Protein AF-A0A954RFW1-F1 (afdb_monomer_lite)

Sequence (174 aa):
RLAPRLTPHIPKIVEQTYAKLLSYDATARHFLPRQSGYEGDLPASLAELGPEARQIQFRKEHLRRYLTSLVGNAYDARMVNYLDVVGKIHTPRAGNKAIDVPLVQMNALLGLLADLLIETIHQLELEATVERQSLRAFNKLLWIQNDFVNRHYAGSTPQTAPTPTPPPAASAWR

Structure (mmCIF, N/CA/C/O backbone):
data_AF-A0A954RFW1-F1
#
_entry.id   AF-A0A954RFW1-F1
#
loop_
_atom_site.group_PDB
_atom_site.id
_atom_site.type_symbol
_atom_site.label_atom_id
_atom_site.label_alt_id
_atom_site.label_comp_id
_atom_site.label_asym_id
_atom_site.label_entity_id
_atom_site.label_seq_id
_atom_site.pdbx_PDB_ins_code
_atom_site.Cartn_x
_atom_site.Cartn_y
_atom_site.Cartn_z
_atom_site.occupancy
_atom_site.B_iso_or_equiv
_atom_site.auth_seq_id
_atom_site.auth_comp_id
_atom_site.auth_asym_id
_atom_site.auth_atom_id
_atom_site.pdbx_PDB_model_num
ATOM 1 N N . ARG A 1 1 ? -8.100 2.758 22.386 1.00 75.94 1 ARG A N 1
ATOM 2 C CA . ARG A 1 1 ? -7.417 3.534 21.314 1.00 75.94 1 ARG A CA 1
ATOM 3 C C . ARG A 1 1 ? -6.745 2.544 20.370 1.00 75.94 1 ARG A C 1
ATOM 5 O O . ARG A 1 1 ? -6.141 1.606 20.871 1.00 75.94 1 ARG A O 1
ATOM 12 N N . LEU A 1 2 ? -6.871 2.733 19.055 1.00 88.94 2 LEU A N 1
ATOM 13 C CA . LEU A 1 2 ? -6.464 1.746 18.045 1.00 88.94 2 LEU A CA 1
ATOM 14 C C . LEU A 1 2 ? -4.944 1.627 17.860 1.00 88.94 2 LEU A C 1
ATOM 16 O O . LEU A 1 2 ? -4.425 0.518 17.844 1.00 88.94 2 LEU A O 1
ATOM 20 N N . ALA A 1 3 ? -4.226 2.750 17.750 1.00 90.94 3 ALA A N 1
ATOM 21 C CA . ALA A 1 3 ? -2.825 2.750 17.317 1.00 90.94 3 ALA A CA 1
ATOM 22 C C . ALA A 1 3 ? -1.897 1.814 18.129 1.00 90.94 3 ALA A C 1
ATOM 24 O O . ALA A 1 3 ? -1.245 0.981 17.507 1.00 90.94 3 ALA A O 1
ATOM 25 N N . PRO A 1 4 ? -1.887 1.817 19.481 1.00 93.19 4 PRO A N 1
ATOM 26 C CA . PRO A 1 4 ? -1.026 0.907 20.249 1.00 93.19 4 PRO A CA 1
ATOM 27 C C . PRO A 1 4 ? -1.356 -0.578 20.049 1.00 93.19 4 PRO A C 1
ATOM 29 O O . PRO A 1 4 ? -0.504 -1.429 20.277 1.00 93.19 4 PRO A O 1
ATOM 32 N N . ARG A 1 5 ? -2.595 -0.888 19.645 1.00 94.75 5 ARG A N 1
ATOM 33 C CA . ARG A 1 5 ? -3.064 -2.255 19.393 1.00 94.75 5 ARG A CA 1
ATOM 34 C C . ARG A 1 5 ? -2.740 -2.709 17.972 1.00 94.75 5 ARG A C 1
ATOM 36 O O . ARG A 1 5 ? -2.422 -3.869 17.785 1.00 94.75 5 ARG A O 1
ATOM 43 N N . LEU A 1 6 ? -2.773 -1.803 16.993 1.00 95.44 6 LEU A N 1
ATOM 44 C CA . LEU A 1 6 ? -2.500 -2.119 15.589 1.00 95.44 6 LEU A CA 1
ATOM 45 C C . LEU A 1 6 ? -0.998 -2.151 15.260 1.00 95.44 6 LEU A C 1
ATOM 47 O O . LEU A 1 6 ? -0.567 -2.996 14.480 1.00 95.44 6 LEU A O 1
ATOM 51 N N . THR A 1 7 ? -0.184 -1.273 15.860 1.00 95.62 7 THR A N 1
ATOM 52 C CA . THR A 1 7 ? 1.257 -1.161 15.558 1.00 95.62 7 THR A CA 1
ATOM 53 C C . THR A 1 7 ? 2.026 -2.492 15.613 1.00 95.62 7 THR A C 1
ATOM 55 O O . THR A 1 7 ? 2.785 -2.751 14.676 1.00 95.62 7 THR A O 1
ATOM 58 N N . PRO A 1 8 ? 1.831 -3.377 16.616 1.00 97.25 8 PRO A N 1
ATOM 59 C CA . PRO A 1 8 ? 2.518 -4.673 16.669 1.00 97.25 8 PRO A CA 1
ATOM 60 C C . PRO A 1 8 ? 2.230 -5.599 15.477 1.00 97.25 8 PRO A C 1
ATOM 62 O O . PRO A 1 8 ? 3.024 -6.490 15.193 1.00 97.25 8 PRO A O 1
ATOM 65 N N . HIS A 1 9 ? 1.124 -5.383 14.759 1.00 98.00 9 HIS A N 1
ATOM 66 C CA . HIS A 1 9 ? 0.707 -6.209 13.624 1.00 98.00 9 HIS A CA 1
ATOM 67 C C . HIS A 1 9 ? 1.196 -5.674 12.271 1.00 98.00 9 HIS A C 1
ATOM 69 O O . HIS A 1 9 ? 1.141 -6.399 11.277 1.00 98.00 9 HIS A O 1
ATOM 75 N N . ILE A 1 10 ? 1.727 -4.445 12.211 1.00 98.06 10 ILE A N 1
ATOM 76 C CA . ILE A 1 10 ? 2.237 -3.846 10.966 1.00 98.06 10 ILE A CA 1
ATOM 77 C C . ILE A 1 10 ? 3.277 -4.741 10.267 1.00 98.06 10 ILE A C 1
ATOM 79 O O . ILE A 1 10 ? 3.146 -4.918 9.056 1.00 98.06 10 ILE A O 1
ATOM 83 N N . PRO A 1 11 ? 4.268 -5.352 10.955 1.00 98.31 11 PRO A N 1
ATOM 84 C CA . PRO A 1 11 ? 5.214 -6.251 10.292 1.00 98.31 11 PRO A CA 1
ATOM 85 C C . PRO A 1 11 ? 4.526 -7.410 9.558 1.00 98.31 11 PRO A C 1
ATOM 87 O O . PRO A 1 11 ? 4.860 -7.689 8.411 1.00 98.31 11 PRO A O 1
ATOM 90 N N . LYS A 1 12 ? 3.502 -8.025 10.167 1.00 98.38 12 LYS A N 1
ATOM 91 C CA . LYS A 1 12 ? 2.731 -9.113 9.547 1.00 98.38 12 LYS A CA 1
ATOM 92 C C . LYS A 1 12 ? 1.975 -8.631 8.305 1.00 98.38 12 LYS A C 1
ATOM 94 O O . LYS A 1 12 ? 2.024 -9.303 7.279 1.00 98.38 12 LYS A O 1
ATOM 99 N N . ILE A 1 13 ? 1.336 -7.459 8.373 1.00 98.62 13 ILE A N 1
ATOM 100 C CA . ILE A 1 13 ? 0.637 -6.855 7.225 1.00 98.62 13 ILE A CA 1
ATOM 101 C C . ILE A 1 13 ? 1.615 -6.618 6.066 1.00 98.62 13 ILE A C 1
ATOM 103 O O . ILE A 1 13 ? 1.299 -6.923 4.916 1.00 98.62 13 ILE A O 1
ATOM 107 N N . VAL A 1 14 ? 2.816 -6.106 6.355 1.00 98.62 14 VAL A N 1
ATOM 108 C CA . VAL A 1 14 ? 3.864 -5.872 5.348 1.00 98.62 14 VAL A CA 1
ATOM 109 C C . VAL A 1 14 ? 4.304 -7.184 4.702 1.00 98.62 14 VAL A C 1
ATOM 111 O O . VAL A 1 14 ? 4.349 -7.264 3.475 1.00 98.62 14 VAL A O 1
ATOM 114 N N . GLU A 1 15 ? 4.573 -8.221 5.496 1.00 98.44 15 GLU A N 1
ATOM 115 C CA . GLU A 1 15 ? 4.952 -9.538 4.976 1.00 98.44 15 GLU A CA 1
ATOM 116 C C . GLU A 1 15 ? 3.865 -10.136 4.077 1.00 98.44 15 GLU A C 1
ATOM 118 O O . GLU A 1 15 ? 4.149 -10.539 2.950 1.00 98.44 15 GLU A O 1
ATOM 123 N N . GLN A 1 16 ? 2.604 -10.112 4.516 1.00 98.56 16 GLN A N 1
ATOM 124 C CA . GLN A 1 16 ? 1.472 -10.600 3.721 1.00 98.56 16 GLN A CA 1
ATOM 125 C C . GLN A 1 16 ? 1.288 -9.799 2.425 1.00 98.56 16 GLN A C 1
ATOM 127 O O . GLN A 1 16 ? 1.015 -10.378 1.371 1.00 98.56 16 GLN A O 1
ATOM 132 N N . THR A 1 17 ? 1.499 -8.481 2.479 1.00 98.62 17 THR A N 1
ATOM 133 C CA . THR A 1 17 ? 1.441 -7.610 1.299 1.00 98.62 17 THR A CA 1
ATOM 134 C C . THR A 1 17 ? 2.505 -8.008 0.277 1.00 98.62 17 THR A C 1
ATOM 136 O O . THR A 1 17 ? 2.186 -8.239 -0.888 1.00 98.62 17 THR A O 1
ATOM 139 N N . TYR A 1 18 ? 3.766 -8.141 0.696 1.00 98.44 18 TYR A N 1
ATOM 140 C CA . TYR A 1 18 ? 4.858 -8.494 -0.216 1.00 98.44 18 TYR A CA 1
ATOM 141 C C . TYR A 1 18 ? 4.762 -9.929 -0.723 1.00 98.44 18 TYR A C 1
ATOM 143 O O . TYR A 1 18 ? 5.006 -10.153 -1.905 1.00 98.44 18 TYR A O 1
ATOM 151 N N . ALA A 1 19 ? 4.346 -10.881 0.114 1.00 98.06 19 ALA A N 1
ATOM 152 C CA . ALA A 1 19 ? 4.078 -12.244 -0.330 1.00 98.06 19 ALA A CA 1
ATOM 153 C C . ALA A 1 19 ? 3.057 -12.256 -1.478 1.00 98.06 19 ALA A C 1
ATOM 155 O O . ALA A 1 19 ? 3.273 -12.906 -2.500 1.00 98.06 19 ALA A O 1
ATOM 156 N N . LYS A 1 20 ? 1.980 -11.464 -1.365 1.00 98.19 20 LYS A N 1
ATOM 157 C CA . LYS A 1 20 ? 0.974 -11.356 -2.424 1.00 98.19 20 LYS A CA 1
ATOM 158 C C . LYS A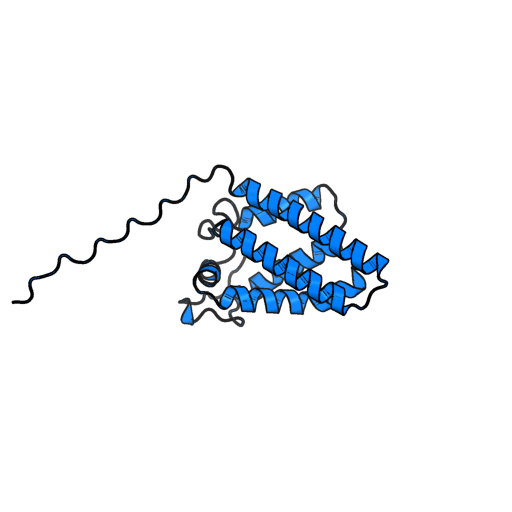 1 20 ? 1.514 -10.658 -3.674 1.00 98.19 20 LYS A C 1
ATOM 160 O O . LYS A 1 20 ? 1.313 -11.167 -4.773 1.00 98.19 20 LYS A O 1
ATOM 165 N N . LEU A 1 21 ? 2.220 -9.535 -3.530 1.00 97.75 21 LEU A N 1
ATOM 166 C CA . LEU A 1 21 ? 2.780 -8.793 -4.668 1.00 97.75 21 LEU A CA 1
ATOM 167 C C . LEU A 1 21 ? 3.854 -9.582 -5.430 1.00 97.75 21 LEU A C 1
ATOM 169 O O . LEU A 1 21 ? 3.970 -9.425 -6.643 1.00 97.75 21 LEU A O 1
ATOM 173 N N . LEU A 1 22 ? 4.624 -10.427 -4.746 1.00 97.19 22 LEU A N 1
ATOM 174 C CA . LEU A 1 22 ? 5.641 -11.278 -5.369 1.00 97.19 22 LEU A CA 1
ATOM 175 C C . LEU A 1 22 ? 5.059 -12.567 -5.968 1.00 97.19 22 LEU A C 1
ATOM 177 O O . LEU A 1 22 ? 5.712 -13.189 -6.794 1.00 97.19 22 LEU A O 1
ATOM 181 N N . SER A 1 23 ? 3.827 -12.947 -5.610 1.00 96.94 23 SER A N 1
ATOM 182 C CA . SER A 1 23 ? 3.174 -14.157 -6.139 1.00 96.94 23 SER A CA 1
ATOM 183 C C . SER A 1 23 ? 2.657 -14.041 -7.581 1.00 96.94 23 SER A C 1
ATOM 185 O O . SER A 1 23 ? 2.186 -15.031 -8.135 1.00 96.94 23 SER A O 1
ATOM 187 N N . TYR A 1 24 ? 2.735 -12.854 -8.195 1.00 96.69 24 TYR A N 1
ATOM 188 C CA . TYR A 1 24 ? 2.343 -12.630 -9.588 1.00 96.69 24 TYR A CA 1
ATOM 189 C C . TYR A 1 24 ? 3.422 -11.848 -10.333 1.00 96.69 24 TYR A C 1
ATOM 191 O O . TYR A 1 24 ? 3.753 -10.729 -9.941 1.00 96.69 24 TYR A O 1
ATOM 199 N N . ASP A 1 25 ? 3.884 -12.362 -11.474 1.00 96.75 25 ASP A N 1
ATOM 200 C CA . ASP A 1 25 ? 4.881 -11.689 -12.323 1.00 96.75 25 ASP A CA 1
ATOM 201 C C . ASP A 1 25 ? 4.468 -10.260 -12.700 1.00 96.75 25 ASP A C 1
ATOM 203 O O . ASP A 1 25 ? 5.289 -9.338 -12.722 1.00 96.75 25 ASP A O 1
ATOM 207 N N . ALA A 1 26 ? 3.166 -10.064 -12.945 1.00 96.19 26 ALA A N 1
ATOM 208 C CA . ALA A 1 26 ? 2.589 -8.781 -13.328 1.00 96.19 26 ALA A CA 1
ATOM 209 C C . ALA A 1 26 ? 2.886 -7.667 -12.313 1.00 96.19 26 ALA A C 1
ATOM 211 O O . ALA A 1 26 ? 3.095 -6.528 -12.736 1.00 96.19 26 ALA A O 1
ATOM 212 N N . THR A 1 27 ? 2.921 -7.991 -11.015 1.00 97.19 27 THR A N 1
ATOM 213 C CA . THR A 1 27 ? 3.248 -7.066 -9.919 1.00 97.19 27 THR A CA 1
ATOM 214 C C . THR A 1 27 ? 4.714 -7.171 -9.499 1.00 97.19 27 THR A C 1
ATOM 216 O O . THR A 1 27 ? 5.353 -6.146 -9.267 1.00 97.19 27 THR A O 1
ATOM 219 N N . ALA A 1 28 ? 5.281 -8.381 -9.469 1.00 97.31 28 ALA A N 1
ATOM 220 C CA . ALA A 1 28 ? 6.649 -8.637 -9.026 1.00 97.31 28 ALA A CA 1
ATOM 221 C C . ALA A 1 28 ? 7.694 -7.887 -9.873 1.00 97.31 28 ALA A C 1
ATOM 223 O O . ALA A 1 28 ? 8.649 -7.318 -9.341 1.00 97.31 28 ALA A O 1
ATOM 224 N N . ARG A 1 29 ? 7.475 -7.783 -11.191 1.00 96.31 29 ARG A N 1
ATOM 225 C CA . ARG A 1 29 ? 8.392 -7.104 -12.130 1.00 96.31 29 ARG A CA 1
ATOM 226 C C . ARG A 1 29 ? 8.710 -5.654 -11.769 1.00 96.31 29 ARG A C 1
ATOM 228 O O . ARG A 1 29 ? 9.782 -5.164 -12.115 1.00 96.31 29 ARG A O 1
ATOM 235 N N . HIS A 1 30 ? 7.822 -4.974 -11.043 1.00 96.69 30 HIS A N 1
ATOM 236 C CA . HIS A 1 30 ? 8.016 -3.582 -10.631 1.00 96.69 30 HIS A CA 1
ATOM 237 C C . HIS A 1 30 ? 9.057 -3.408 -9.515 1.00 96.69 30 HIS A C 1
ATOM 239 O O . HIS A 1 30 ? 9.444 -2.279 -9.205 1.00 96.69 30 HIS A O 1
ATOM 245 N N . PHE A 1 31 ? 9.557 -4.507 -8.945 1.00 96.44 31 PHE A N 1
ATOM 246 C CA . PHE A 1 31 ? 10.628 -4.494 -7.952 1.00 96.44 31 PHE A CA 1
ATOM 247 C C . PHE A 1 31 ? 12.020 -4.785 -8.523 1.00 96.44 31 PHE A C 1
ATOM 249 O O . PHE A 1 31 ? 12.999 -4.647 -7.790 1.00 96.44 31 PHE A O 1
ATOM 256 N N . LEU A 1 32 ? 12.136 -5.141 -9.809 1.00 95.31 32 LEU A N 1
ATOM 257 C CA . LEU A 1 32 ? 13.440 -5.278 -10.466 1.00 95.31 32 LEU A CA 1
ATOM 258 C C . LEU A 1 32 ? 14.196 -3.942 -10.550 1.00 95.31 32 LEU A C 1
ATOM 260 O O . LEU A 1 32 ? 15.378 -3.911 -10.195 1.00 95.31 32 LEU A O 1
ATOM 264 N N . PRO A 1 33 ? 13.564 -2.817 -10.958 1.00 95.44 33 PRO A N 1
ATOM 265 C CA . PRO A 1 33 ? 14.255 -1.537 -10.986 1.00 95.44 33 PRO A CA 1
ATOM 266 C C . PRO A 1 33 ? 14.689 -1.125 -9.581 1.00 95.44 33 PRO A C 1
ATOM 268 O O . PRO A 1 33 ? 13.911 -1.208 -8.632 1.00 95.44 33 PRO A O 1
ATOM 271 N N . ARG A 1 34 ? 15.917 -0.615 -9.460 1.00 95.38 34 ARG A N 1
ATOM 272 C CA . ARG A 1 34 ? 16.486 -0.121 -8.199 1.00 95.38 34 ARG A CA 1
ATOM 273 C C . ARG A 1 34 ? 15.574 0.912 -7.532 1.00 95.38 34 ARG A C 1
ATOM 275 O O . ARG A 1 34 ? 15.223 1.918 -8.144 1.00 95.38 34 ARG A O 1
ATOM 282 N N . GLN A 1 35 ? 15.235 0.730 -6.261 1.00 93.31 35 GLN A N 1
ATOM 283 C CA . GLN A 1 35 ? 14.558 1.778 -5.497 1.00 93.31 35 GLN A CA 1
ATOM 284 C C . GLN A 1 35 ? 15.476 2.994 -5.293 1.00 93.31 35 GLN A C 1
ATOM 286 O O . GLN A 1 35 ? 16.667 2.848 -5.030 1.00 93.31 35 GLN A O 1
ATOM 291 N N . SER A 1 36 ? 14.916 4.203 -5.360 1.00 91.38 36 SER A N 1
ATOM 292 C CA . SER A 1 36 ? 15.640 5.426 -4.989 1.00 91.38 36 SER A CA 1
ATOM 293 C C . SER A 1 36 ? 16.194 5.323 -3.562 1.00 91.38 36 SER A C 1
ATOM 295 O O . SER A 1 36 ? 15.452 4.985 -2.640 1.00 91.38 36 SER A O 1
ATOM 297 N N . GLY A 1 37 ? 17.481 5.633 -3.384 1.00 92.69 37 GLY A N 1
ATOM 298 C CA . GLY A 1 37 ? 18.182 5.540 -2.096 1.00 92.69 37 GLY A CA 1
ATOM 299 C C . GLY A 1 37 ? 18.654 4.132 -1.707 1.00 92.69 37 GLY A C 1
ATOM 300 O O . GLY A 1 37 ? 19.213 3.971 -0.629 1.00 92.69 37 GLY A O 1
ATOM 301 N N . TYR A 1 38 ? 18.440 3.116 -2.552 1.00 94.81 38 TYR A N 1
ATOM 302 C CA . TYR A 1 38 ? 18.962 1.769 -2.325 1.00 94.81 38 TYR A CA 1
ATOM 303 C C . TYR A 1 38 ? 20.292 1.553 -3.059 1.00 94.81 38 TYR A C 1
ATOM 305 O O . TYR A 1 38 ? 20.340 1.626 -4.289 1.00 94.81 38 TYR A O 1
ATOM 313 N N . GLU A 1 39 ? 21.353 1.214 -2.325 1.00 94.06 39 GLU A N 1
ATOM 314 C CA . GLU A 1 39 ? 22.719 1.060 -2.863 1.00 94.06 39 GLU A CA 1
ATOM 315 C C . GLU A 1 39 ? 23.194 -0.398 -2.983 1.00 94.06 39 GLU A C 1
ATOM 317 O O . GLU A 1 39 ? 24.246 -0.654 -3.554 1.00 94.06 39 GLU A O 1
ATOM 322 N N . GLY A 1 40 ? 22.416 -1.370 -2.499 1.00 92.75 40 GLY A N 1
ATOM 323 C CA . GLY A 1 40 ? 22.816 -2.782 -2.516 1.00 92.75 40 GLY A CA 1
ATOM 324 C C . GLY A 1 40 ? 22.605 -3.498 -3.856 1.00 92.75 40 GLY A C 1
ATOM 325 O O . GLY A 1 40 ? 22.263 -2.891 -4.878 1.00 92.75 40 GLY A O 1
ATOM 326 N N . ASP A 1 41 ? 22.787 -4.816 -3.832 1.00 92.25 41 ASP A N 1
ATOM 327 C CA . ASP A 1 41 ? 22.676 -5.685 -5.005 1.00 92.25 41 ASP A CA 1
ATOM 328 C C . ASP A 1 41 ? 21.237 -5.779 -5.529 1.00 92.25 41 ASP A C 1
ATOM 330 O O . ASP A 1 41 ? 20.264 -5.758 -4.768 1.00 92.25 41 ASP A O 1
ATOM 334 N N . LEU A 1 42 ? 21.100 -5.894 -6.849 1.00 92.81 42 LEU A N 1
ATOM 335 C CA . LEU A 1 42 ? 19.814 -6.114 -7.507 1.00 92.81 42 LEU A CA 1
ATOM 336 C C . LEU A 1 42 ? 19.695 -7.584 -7.920 1.00 92.81 42 LEU A C 1
ATOM 338 O O . LEU A 1 42 ? 20.699 -8.172 -8.320 1.00 92.81 42 LEU A O 1
ATOM 342 N N . PRO A 1 43 ? 18.487 -8.165 -7.871 1.00 90.50 43 PRO A N 1
ATOM 343 C CA . PRO A 1 43 ? 18.242 -9.466 -8.485 1.00 90.50 43 PRO A CA 1
ATOM 344 C C . PRO A 1 43 ? 18.468 -9.373 -10.000 1.00 90.50 43 PRO A C 1
ATOM 346 O O . PRO A 1 43 ? 18.079 -8.377 -10.617 1.00 90.50 43 PRO A O 1
ATOM 349 N N . ALA A 1 44 ? 19.081 -10.396 -10.605 1.00 88.19 44 ALA A N 1
ATOM 350 C CA . ALA A 1 44 ? 19.370 -10.377 -12.041 1.00 88.19 44 ALA A CA 1
ATOM 351 C C . ALA A 1 44 ? 18.120 -10.648 -12.894 1.00 88.19 44 ALA A C 1
ATOM 353 O O . ALA A 1 44 ? 18.060 -10.261 -14.062 1.00 88.19 44 ALA A O 1
ATOM 354 N N . SER A 1 45 ? 17.108 -11.302 -12.319 1.00 92.19 45 SER A N 1
ATOM 355 C CA . SER A 1 45 ? 15.883 -11.694 -13.013 1.00 92.19 45 SER A CA 1
ATOM 356 C C . SER A 1 45 ? 14.681 -11.775 -12.066 1.00 92.19 45 SER A C 1
ATOM 358 O O . SER A 1 45 ? 14.827 -11.736 -10.844 1.00 92.19 45 SER A O 1
ATOM 360 N N . LEU A 1 46 ? 13.476 -11.923 -12.633 1.00 92.31 46 LEU A N 1
ATOM 361 C CA . LEU A 1 46 ? 12.263 -12.219 -11.861 1.00 92.31 46 LEU A CA 1
ATOM 362 C C . LEU A 1 46 ? 12.372 -13.529 -11.073 1.00 92.31 46 LEU A C 1
ATOM 364 O O . LEU A 1 46 ? 11.876 -13.599 -9.956 1.00 92.31 46 LEU A O 1
ATOM 368 N N . ALA A 1 47 ? 13.042 -14.542 -11.628 1.00 90.19 47 ALA A N 1
ATOM 369 C CA . ALA A 1 47 ? 13.198 -15.842 -10.978 1.00 90.19 47 ALA A CA 1
ATOM 370 C C . ALA A 1 47 ? 14.044 -15.760 -9.694 1.00 90.19 47 ALA A C 1
ATOM 372 O O . ALA A 1 47 ? 13.870 -16.560 -8.780 1.00 90.19 47 ALA A O 1
ATOM 373 N N . GLU A 1 48 ? 14.938 -14.773 -9.613 1.00 87.56 48 GLU A N 1
ATOM 374 C CA . GLU A 1 48 ? 15.785 -14.508 -8.445 1.00 87.56 48 GLU A CA 1
ATOM 375 C C . GLU A 1 48 ? 15.170 -13.482 -7.477 1.00 87.56 48 GLU A C 1
ATOM 377 O O . GLU A 1 48 ? 15.727 -13.199 -6.412 1.00 87.56 48 GLU A O 1
ATOM 382 N N . LEU A 1 49 ? 14.019 -12.898 -7.825 1.00 91.44 49 LEU A N 1
ATOM 383 C CA . LEU A 1 49 ? 13.331 -11.917 -6.995 1.00 91.44 49 LEU A CA 1
ATOM 384 C C . LEU A 1 49 ? 12.535 -12.628 -5.889 1.00 91.44 49 LEU A C 1
ATOM 386 O O . LEU A 1 49 ? 11.369 -12.975 -6.056 1.00 91.44 49 LEU A O 1
ATOM 390 N N . GLY A 1 50 ? 13.173 -12.819 -4.735 1.00 90.50 50 GLY A N 1
ATOM 391 C CA . GLY A 1 50 ? 12.558 -13.420 -3.549 1.00 90.50 50 GLY A CA 1
ATOM 392 C C . GLY A 1 50 ? 12.272 -12.430 -2.410 1.00 90.50 50 GLY A C 1
ATOM 393 O O . GLY A 1 50 ? 12.798 -11.313 -2.404 1.00 90.50 50 GLY A O 1
ATOM 394 N N . PRO A 1 51 ? 11.495 -12.846 -1.389 1.00 90.81 51 PRO A N 1
ATOM 395 C CA . PRO A 1 51 ? 11.225 -12.034 -0.199 1.00 90.81 51 PRO A CA 1
ATOM 396 C C . PRO A 1 51 ? 12.496 -11.662 0.577 1.00 90.81 51 PRO A C 1
ATOM 398 O O . PRO A 1 51 ? 12.536 -10.603 1.200 1.00 90.81 51 PRO A O 1
ATOM 401 N N . GLU A 1 52 ? 13.545 -12.482 0.490 1.00 90.75 52 GLU A N 1
ATOM 402 C CA . GLU A 1 52 ? 14.838 -12.268 1.156 1.00 90.75 52 GLU A CA 1
ATOM 403 C C . GLU A 1 52 ? 15.800 -11.376 0.360 1.00 90.75 52 GLU A C 1
ATOM 405 O O . GLU A 1 52 ? 16.873 -11.018 0.851 1.00 90.75 52 GLU A O 1
ATOM 410 N N . ALA A 1 53 ? 15.436 -10.974 -0.863 1.00 93.31 53 ALA A N 1
ATOM 411 C CA . ALA A 1 53 ? 16.257 -10.053 -1.633 1.00 93.31 53 ALA A CA 1
ATOM 412 C C . ALA A 1 53 ? 16.419 -8.736 -0.858 1.00 93.31 53 ALA A C 1
ATOM 414 O O . ALA A 1 53 ? 15.443 -8.118 -0.427 1.00 93.31 53 ALA A O 1
ATOM 415 N N . ARG A 1 54 ? 17.664 -8.266 -0.713 1.00 94.00 54 ARG A N 1
ATOM 416 C CA . ARG A 1 54 ? 17.993 -7.064 0.075 1.00 94.00 54 ARG A CA 1
ATOM 417 C C . ARG A 1 54 ? 17.185 -5.837 -0.354 1.00 94.00 54 ARG A C 1
ATOM 419 O O . ARG A 1 54 ? 16.761 -5.056 0.496 1.00 94.00 54 ARG A O 1
ATOM 426 N N . GLN A 1 55 ? 16.936 -5.677 -1.657 1.00 94.44 55 GLN A N 1
ATOM 427 C CA . GLN A 1 55 ? 16.068 -4.609 -2.139 1.00 94.44 55 GLN A CA 1
ATOM 428 C C . GLN A 1 55 ? 14.640 -4.777 -1.609 1.00 94.44 55 GLN A C 1
ATOM 430 O O . GLN A 1 55 ? 14.083 -3.812 -1.104 1.00 94.44 55 GLN A O 1
ATOM 435 N N . ILE A 1 56 ? 14.049 -5.974 -1.673 1.00 96.94 56 ILE A N 1
ATOM 436 C CA . ILE A 1 56 ? 12.692 -6.219 -1.164 1.00 96.94 56 ILE A CA 1
ATOM 437 C C . ILE A 1 56 ? 12.592 -5.872 0.321 1.00 96.94 56 ILE A C 1
ATOM 439 O O . ILE A 1 56 ? 11.665 -5.168 0.711 1.00 96.94 56 ILE A O 1
ATOM 443 N N . GLN A 1 57 ? 13.583 -6.253 1.124 1.00 96.69 57 GLN A N 1
ATOM 444 C CA . GLN A 1 57 ? 13.651 -5.880 2.539 1.00 96.69 57 GLN A CA 1
ATOM 445 C C . GLN A 1 57 ? 13.709 -4.352 2.737 1.00 96.69 57 GLN A C 1
ATOM 447 O O . GLN A 1 57 ? 12.974 -3.794 3.554 1.00 96.69 57 GLN A O 1
ATOM 452 N N . PHE A 1 58 ? 14.485 -3.639 1.914 1.00 96.44 58 PHE A N 1
ATOM 453 C CA . PHE A 1 58 ? 14.509 -2.171 1.914 1.00 96.44 58 PHE A CA 1
ATOM 454 C C . PHE A 1 58 ? 13.142 -1.555 1.564 1.00 96.44 58 PHE A C 1
ATOM 456 O O . PHE A 1 58 ? 12.712 -0.570 2.169 1.00 96.44 58 PHE A O 1
ATOM 463 N N . ARG A 1 59 ? 12.413 -2.141 0.609 1.00 96.69 59 ARG A N 1
ATOM 464 C CA . ARG A 1 59 ? 11.078 -1.658 0.229 1.00 96.69 59 ARG A CA 1
ATOM 465 C C . ARG A 1 59 ? 10.010 -1.995 1.280 1.00 96.69 59 ARG A C 1
ATOM 467 O O . ARG A 1 59 ? 9.121 -1.174 1.526 1.00 96.69 59 ARG A O 1
ATOM 474 N N . LYS A 1 60 ? 10.108 -3.152 1.944 1.00 98.25 60 LYS A N 1
ATOM 475 C CA . LYS A 1 60 ? 9.263 -3.532 3.091 1.00 98.25 60 LYS A CA 1
ATOM 476 C C . LYS A 1 60 ? 9.363 -2.502 4.213 1.00 98.25 60 LYS A C 1
ATOM 478 O O . LYS A 1 60 ? 8.338 -2.076 4.743 1.00 98.25 60 LYS A O 1
ATOM 483 N N . GLU A 1 61 ? 10.569 -2.021 4.503 1.00 97.50 61 GLU A N 1
ATOM 484 C CA . GLU A 1 61 ? 10.790 -0.971 5.501 1.00 97.50 61 GLU A CA 1
ATOM 485 C C . GLU A 1 61 ? 10.060 0.338 5.149 1.00 97.50 61 GLU A C 1
ATOM 487 O O . GLU A 1 61 ? 9.459 0.975 6.016 1.00 97.50 61 GLU A O 1
ATOM 492 N N . HIS A 1 62 ? 10.019 0.720 3.869 1.00 96.38 62 HIS A N 1
ATOM 493 C CA . HIS A 1 62 ? 9.248 1.888 3.430 1.00 96.38 62 HIS A CA 1
ATOM 494 C C . HIS A 1 62 ? 7.743 1.710 3.672 1.00 96.38 62 HIS A C 1
ATOM 496 O O . HIS A 1 62 ? 7.102 2.623 4.197 1.00 96.38 62 HIS A O 1
ATOM 502 N N . LEU A 1 63 ? 7.185 0.537 3.350 1.00 98.00 63 LEU A N 1
ATOM 503 C CA . LEU A 1 63 ? 5.773 0.248 3.619 1.00 98.00 63 LEU A CA 1
ATOM 504 C C . LEU A 1 63 ? 5.481 0.222 5.128 1.00 98.00 63 LEU A C 1
ATOM 506 O O . LEU A 1 63 ? 4.474 0.773 5.573 1.00 98.00 63 LEU A O 1
ATOM 510 N N . ARG A 1 64 ? 6.386 -0.341 5.937 1.00 98.06 64 ARG A N 1
ATOM 511 C CA . ARG A 1 64 ? 6.281 -0.343 7.402 1.00 98.06 64 ARG A CA 1
ATOM 512 C C . ARG A 1 64 ? 6.229 1.078 7.960 1.00 98.06 64 ARG A C 1
ATOM 514 O O . ARG A 1 64 ? 5.361 1.388 8.779 1.00 98.06 64 ARG A O 1
ATOM 521 N N . ARG A 1 65 ? 7.126 1.957 7.503 1.00 97.19 65 ARG A N 1
ATOM 522 C CA . ARG A 1 65 ? 7.152 3.378 7.887 1.00 97.19 65 ARG A CA 1
ATOM 523 C C . ARG A 1 65 ? 5.888 4.112 7.459 1.00 97.19 65 ARG A C 1
ATOM 525 O O . ARG A 1 65 ? 5.364 4.900 8.246 1.00 97.19 65 ARG A O 1
ATOM 532 N N . TYR A 1 66 ? 5.395 3.836 6.255 1.00 97.69 66 TYR A N 1
ATOM 533 C CA . TYR A 1 66 ? 4.142 4.392 5.760 1.00 97.69 66 TYR A CA 1
ATOM 534 C C . TYR A 1 66 ? 2.971 4.022 6.681 1.00 97.69 66 TYR A C 1
ATOM 536 O O . TYR A 1 66 ? 2.361 4.914 7.268 1.00 97.69 66 TYR A O 1
ATOM 544 N N . LEU A 1 67 ? 2.733 2.726 6.915 1.00 97.56 67 LEU A N 1
ATOM 545 C CA . LEU A 1 67 ? 1.646 2.249 7.781 1.00 97.56 67 LEU A CA 1
ATOM 546 C C . LEU A 1 67 ? 1.775 2.766 9.221 1.00 97.56 67 LEU A C 1
ATOM 548 O O . LEU A 1 67 ? 0.782 3.167 9.822 1.00 97.56 67 LEU A O 1
ATOM 552 N N . THR A 1 68 ? 2.997 2.826 9.758 1.00 95.75 68 THR A N 1
ATOM 553 C CA . THR A 1 68 ? 3.256 3.386 11.097 1.00 95.75 68 THR A CA 1
ATOM 554 C C . THR A 1 68 ? 2.915 4.878 11.156 1.00 95.75 68 THR A C 1
ATOM 556 O O . THR A 1 68 ? 2.336 5.351 12.133 1.00 95.75 68 THR A O 1
ATOM 559 N N . SER A 1 69 ? 3.222 5.627 10.094 1.00 95.44 69 SER A N 1
ATOM 560 C CA . SER A 1 69 ? 2.900 7.054 10.008 1.00 95.44 69 SER A CA 1
ATOM 561 C C . SER A 1 69 ? 1.391 7.287 9.960 1.00 95.44 69 SER A C 1
ATOM 563 O O . SER A 1 69 ? 0.905 8.204 10.618 1.00 95.44 69 SER A O 1
ATOM 565 N N . LEU A 1 70 ? 0.643 6.432 9.252 1.00 94.88 70 LEU A N 1
ATOM 566 C CA . LEU A 1 70 ? -0.817 6.530 9.171 1.00 94.88 70 LEU A CA 1
ATOM 567 C C . LEU A 1 70 ? -1.506 6.406 10.537 1.00 94.88 70 LEU A C 1
ATOM 569 O O . LEU A 1 70 ? -2.521 7.063 10.769 1.00 94.88 70 LEU A O 1
ATOM 573 N N . VAL A 1 71 ? -0.971 5.563 11.427 1.00 92.56 71 VAL A N 1
ATOM 574 C CA . VAL A 1 71 ? -1.556 5.311 12.757 1.00 92.56 71 VAL A CA 1
ATOM 575 C C . VAL A 1 71 ? -1.043 6.247 13.844 1.00 92.56 71 VAL A C 1
ATOM 577 O O . VAL A 1 71 ? -1.746 6.464 14.830 1.00 92.56 71 VAL A O 1
ATOM 580 N N . GLY A 1 72 ? 0.189 6.743 13.710 1.00 88.12 72 GLY A N 1
ATOM 581 C CA . GLY A 1 72 ? 0.907 7.400 14.803 1.00 88.12 72 GLY A CA 1
ATOM 582 C C . GLY A 1 72 ? 1.040 8.915 14.681 1.00 88.12 72 GLY A C 1
ATOM 583 O O . GLY A 1 72 ? 1.192 9.586 15.700 1.00 88.12 72 GLY A O 1
ATOM 584 N N . ASN A 1 73 ? 0.985 9.465 13.468 1.00 93.31 73 ASN A N 1
ATOM 585 C CA . ASN A 1 73 ? 1.311 10.871 13.244 1.00 93.31 73 ASN A CA 1
ATOM 586 C C . ASN A 1 73 ? 0.066 11.765 13.217 1.00 93.31 73 ASN A C 1
ATOM 588 O O . ASN A 1 73 ? -1.042 11.336 12.893 1.00 93.31 73 ASN A O 1
ATOM 592 N N . ALA A 1 74 ? 0.274 13.049 13.512 1.00 93.88 74 ALA A N 1
ATOM 593 C CA . ALA A 1 74 ? -0.741 14.072 13.305 1.00 93.88 74 ALA A CA 1
ATOM 594 C C . ALA A 1 74 ? -1.022 14.266 11.806 1.00 93.88 74 ALA A C 1
ATOM 596 O O . ALA A 1 74 ? -0.107 14.254 10.981 1.00 93.88 74 ALA A O 1
ATOM 597 N N . TYR A 1 75 ? -2.289 14.498 11.468 1.00 94.94 75 TYR A N 1
ATOM 598 C CA . TYR A 1 75 ? -2.722 14.803 10.105 1.00 94.94 75 TYR A CA 1
ATOM 599 C C . TYR A 1 75 ? -2.656 16.314 9.867 1.00 94.94 75 TYR A C 1
ATOM 601 O O . TYR A 1 75 ? -3.672 17.004 9.843 1.00 94.94 75 TYR A O 1
ATOM 609 N N . ASP A 1 76 ? -1.428 16.820 9.753 1.00 96.69 76 ASP A N 1
ATOM 610 C CA . ASP A 1 76 ? -1.109 18.212 9.431 1.00 96.69 76 ASP A CA 1
ATOM 611 C C . ASP A 1 76 ? -0.684 18.365 7.952 1.00 96.69 76 ASP A C 1
ATOM 613 O O . ASP A 1 76 ? -0.718 17.417 7.160 1.00 96.69 76 ASP A O 1
ATOM 617 N N . ALA A 1 77 ? -0.257 19.569 7.559 1.00 97.00 77 ALA A N 1
ATOM 618 C CA . ALA A 1 77 ? 0.231 19.835 6.203 1.00 97.00 77 ALA A CA 1
ATOM 619 C C . ALA A 1 77 ? 1.411 18.929 5.789 1.00 97.00 77 ALA A C 1
ATOM 621 O O . ALA A 1 77 ? 1.561 18.618 4.606 1.00 97.00 77 ALA A O 1
ATOM 622 N N . ARG A 1 78 ? 2.232 18.459 6.743 1.00 96.62 78 ARG A N 1
ATOM 623 C CA . ARG A 1 78 ? 3.339 17.538 6.447 1.00 96.62 78 ARG A CA 1
ATOM 624 C C . ARG A 1 78 ? 2.817 16.156 6.091 1.00 96.62 78 ARG A C 1
ATOM 626 O O . ARG A 1 78 ? 3.334 15.562 5.149 1.00 96.62 78 ARG A O 1
ATOM 633 N N . MET A 1 79 ? 1.790 15.665 6.789 1.00 96.94 79 MET A N 1
ATOM 634 C CA . MET A 1 79 ? 1.132 14.407 6.419 1.00 96.94 79 MET A CA 1
ATOM 635 C C . MET A 1 79 ? 0.521 14.500 5.020 1.00 96.94 79 MET A C 1
ATOM 637 O O . MET A 1 79 ? 0.742 13.612 4.206 1.00 96.94 79 MET A O 1
ATOM 641 N N . VAL A 1 80 ? -0.173 15.595 4.700 1.00 97.56 80 VAL A N 1
ATOM 642 C CA . VAL A 1 80 ? -0.746 15.808 3.358 1.00 97.56 80 VAL A CA 1
ATOM 643 C C . VAL A 1 80 ? 0.328 15.720 2.268 1.00 97.56 80 VAL A C 1
ATOM 645 O O . VAL A 1 80 ? 0.170 14.962 1.314 1.00 97.56 80 VAL A O 1
ATOM 648 N N . ASN A 1 81 ? 1.452 16.424 2.436 1.00 97.50 81 ASN A N 1
ATOM 649 C CA . ASN A 1 81 ? 2.574 16.349 1.496 1.00 97.50 81 ASN A CA 1
ATOM 650 C C . ASN A 1 81 ? 3.193 14.941 1.432 1.00 97.50 81 ASN A C 1
ATOM 652 O O . ASN A 1 81 ? 3.606 14.484 0.370 1.00 97.50 81 ASN A O 1
ATOM 656 N N . TYR A 1 82 ? 3.257 14.238 2.562 1.00 97.69 82 TYR A N 1
ATOM 657 C CA . TYR A 1 82 ? 3.766 12.872 2.604 1.00 97.69 82 TYR A CA 1
ATOM 658 C C . TYR A 1 82 ? 2.888 11.901 1.797 1.00 97.69 82 TYR A C 1
ATOM 660 O O . TYR A 1 82 ? 3.431 11.119 1.017 1.00 97.69 82 TYR A O 1
ATOM 668 N N . LEU A 1 83 ? 1.556 11.980 1.919 1.00 97.88 83 LEU A N 1
ATOM 669 C CA . LEU A 1 83 ? 0.620 11.150 1.145 1.00 97.88 83 LEU A CA 1
ATOM 670 C C . LEU A 1 83 ? 0.728 11.414 -0.367 1.00 97.88 83 LEU A C 1
ATOM 672 O O . LEU A 1 83 ? 0.683 10.460 -1.147 1.00 97.88 83 LEU A O 1
ATOM 676 N N . ASP A 1 84 ? 0.916 12.677 -0.770 1.00 97.50 84 ASP A N 1
ATOM 677 C CA . ASP A 1 84 ? 1.153 13.074 -2.168 1.00 97.50 84 ASP A CA 1
ATOM 678 C C . ASP A 1 84 ? 2.452 12.456 -2.708 1.00 97.50 84 ASP A C 1
ATOM 680 O O . ASP A 1 84 ? 2.446 11.736 -3.706 1.00 97.50 84 ASP A O 1
ATOM 684 N N . VAL A 1 85 ? 3.563 12.602 -1.975 1.00 96.75 85 VAL A N 1
ATOM 685 C CA . VAL A 1 85 ? 4.845 11.984 -2.350 1.00 96.75 85 VAL A CA 1
ATOM 686 C C . VAL A 1 85 ? 4.713 10.464 -2.485 1.00 96.75 85 VAL A C 1
ATOM 688 O O . VAL A 1 85 ? 5.205 9.904 -3.466 1.00 96.75 85 VAL A O 1
ATOM 691 N N . VAL A 1 86 ? 4.024 9.794 -1.553 1.00 96.56 86 VAL A N 1
ATOM 692 C CA . VAL A 1 86 ? 3.755 8.346 -1.633 1.00 96.56 86 VAL A CA 1
ATOM 693 C C . VAL A 1 86 ? 2.965 7.993 -2.896 1.00 96.56 86 VAL A C 1
ATOM 695 O O . VAL A 1 86 ? 3.271 6.989 -3.537 1.00 96.56 86 VAL A O 1
ATOM 698 N N . GLY A 1 87 ? 2.003 8.816 -3.312 1.00 95.38 87 GLY A N 1
ATOM 699 C CA . GLY A 1 87 ? 1.330 8.641 -4.600 1.00 95.38 87 GLY A CA 1
ATOM 700 C C . GLY A 1 87 ? 2.300 8.758 -5.781 1.00 95.38 87 GLY A C 1
ATOM 701 O O . GLY A 1 87 ? 2.321 7.902 -6.666 1.00 95.38 87 GLY A O 1
ATOM 702 N N . LYS A 1 88 ? 3.153 9.785 -5.764 1.00 96.31 88 LYS A N 1
ATOM 703 C CA . LYS A 1 88 ? 4.039 10.146 -6.878 1.00 96.31 88 LYS A CA 1
ATOM 704 C C . LYS A 1 88 ? 5.154 9.138 -7.151 1.00 96.31 88 LYS A C 1
ATOM 706 O O . LYS A 1 88 ? 5.481 8.917 -8.317 1.00 96.31 88 LYS A O 1
ATOM 711 N N . ILE A 1 89 ? 5.746 8.537 -6.112 1.00 95.75 89 ILE A N 1
ATOM 712 C CA . ILE A 1 89 ? 6.924 7.649 -6.243 1.00 95.75 89 ILE A CA 1
ATOM 713 C C . ILE A 1 89 ? 6.666 6.349 -7.022 1.00 95.75 89 ILE A C 1
ATOM 715 O O . ILE A 1 89 ? 7.616 5.660 -7.381 1.00 95.75 89 ILE A O 1
ATOM 719 N N . HIS A 1 90 ? 5.402 6.004 -7.269 1.00 96.38 90 HIS A N 1
ATOM 720 C CA . HIS A 1 90 ? 5.013 4.829 -8.055 1.00 96.38 90 HIS A CA 1
ATOM 721 C C . HIS A 1 90 ? 4.937 5.121 -9.564 1.00 96.38 90 HIS A C 1
ATOM 723 O O . HIS A 1 90 ? 4.583 4.245 -10.348 1.00 96.38 90 HIS A O 1
ATOM 729 N N . THR A 1 91 ? 5.285 6.346 -9.965 1.00 96.06 91 THR A N 1
ATOM 730 C CA . THR A 1 91 ? 5.307 6.817 -11.354 1.00 96.06 91 THR A CA 1
ATOM 731 C C . THR A 1 91 ? 6.718 7.275 -11.742 1.00 96.06 91 THR A C 1
ATOM 733 O O . THR A 1 91 ? 7.499 7.642 -10.857 1.00 96.06 91 THR A O 1
ATOM 736 N N . PRO A 1 92 ? 7.021 7.449 -13.045 1.00 94.94 92 PRO A N 1
ATOM 737 C CA . PRO A 1 92 ? 8.311 7.983 -13.495 1.00 94.94 92 PRO A CA 1
ATOM 738 C C . PRO A 1 92 ? 8.614 9.429 -13.060 1.00 94.94 92 PRO A C 1
ATOM 740 O O . PRO A 1 92 ? 9.667 9.977 -13.391 1.00 94.94 92 PRO A O 1
ATOM 743 N N . ARG A 1 93 ? 7.682 10.095 -12.364 1.00 91.50 93 ARG A N 1
ATOM 744 C CA . ARG A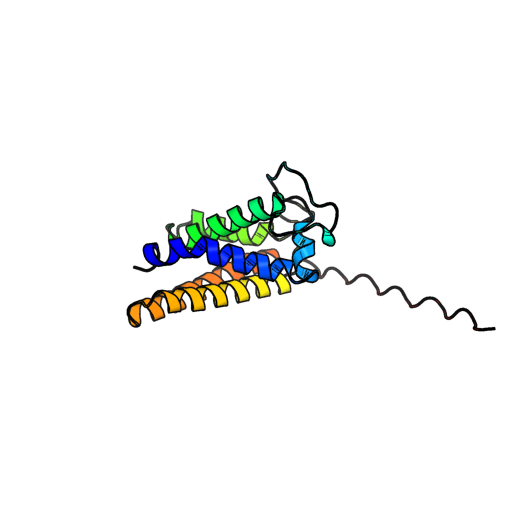 1 93 ? 7.743 11.524 -12.018 1.00 91.50 93 ARG A CA 1
ATOM 745 C C . ARG A 1 93 ? 8.504 11.805 -10.719 1.00 91.50 93 ARG A C 1
ATOM 747 O O . ARG A 1 93 ? 8.738 12.976 -10.414 1.00 91.50 93 ARG A O 1
ATOM 754 N N . ALA A 1 94 ? 8.857 10.785 -9.936 1.00 90.31 94 ALA A N 1
ATOM 755 C CA . ALA A 1 94 ? 9.637 10.933 -8.706 1.00 90.31 94 ALA A CA 1
ATOM 756 C C . ALA A 1 94 ? 10.447 9.671 -8.378 1.00 90.31 94 ALA A C 1
ATOM 758 O O . ALA A 1 94 ? 10.104 8.570 -8.792 1.00 90.31 94 ALA A O 1
ATOM 759 N N . GLY A 1 95 ? 11.517 9.830 -7.594 1.00 88.56 95 GLY A N 1
ATOM 760 C CA . GLY A 1 95 ? 12.383 8.715 -7.213 1.00 88.56 95 GLY A CA 1
ATOM 761 C C . GLY A 1 95 ? 13.160 8.172 -8.413 1.00 88.56 95 GLY A C 1
ATOM 762 O O . GLY A 1 95 ? 14.071 8.836 -8.901 1.00 88.56 95 GLY A O 1
ATOM 763 N N . ASN A 1 96 ? 12.804 6.973 -8.884 1.00 91.31 96 ASN A N 1
ATOM 764 C CA . ASN A 1 96 ? 13.439 6.338 -10.039 1.00 91.31 96 ASN A CA 1
ATOM 765 C C . ASN A 1 96 ? 12.493 6.336 -11.251 1.00 91.31 96 ASN A C 1
ATOM 767 O O . ASN A 1 96 ? 11.423 5.741 -11.199 1.00 91.31 96 ASN A O 1
ATOM 771 N N . LYS A 1 97 ? 12.937 6.920 -12.371 1.00 94.06 97 LYS A N 1
ATOM 772 C CA . LYS A 1 97 ? 12.184 6.984 -13.637 1.00 94.06 97 LYS A CA 1
ATOM 773 C C . LYS A 1 97 ? 11.857 5.615 -14.249 1.00 94.06 97 LYS A C 1
ATOM 775 O O . LYS A 1 97 ? 10.947 5.530 -15.061 1.00 94.06 97 LYS A O 1
ATOM 780 N N . ALA A 1 98 ? 12.595 4.566 -13.885 1.00 94.06 98 ALA A N 1
ATOM 781 C CA . ALA A 1 98 ? 12.329 3.192 -14.310 1.00 94.06 98 ALA A CA 1
ATOM 782 C C . ALA A 1 98 ? 11.198 2.516 -13.509 1.00 94.06 98 ALA A C 1
ATOM 784 O O . ALA A 1 98 ? 10.793 1.405 -13.845 1.00 94.06 98 ALA A O 1
ATOM 785 N N . ILE A 1 99 ? 10.702 3.152 -12.441 1.00 94.81 99 ILE A N 1
ATOM 786 C CA . ILE A 1 99 ? 9.519 2.696 -11.711 1.00 94.81 99 ILE A CA 1
ATOM 787 C C . ILE A 1 99 ? 8.290 3.330 -12.362 1.00 94.81 99 ILE A C 1
ATOM 789 O O . ILE A 1 99 ? 8.077 4.537 -12.281 1.00 94.81 99 ILE A O 1
ATOM 793 N N . ASP A 1 100 ? 7.483 2.485 -12.993 1.00 95.81 100 ASP A N 1
ATOM 794 C CA . ASP A 1 100 ? 6.212 2.849 -13.614 1.00 95.81 100 ASP A CA 1
ATOM 795 C C . ASP A 1 100 ? 5.191 1.751 -13.307 1.00 95.81 100 ASP A C 1
ATOM 797 O O . ASP A 1 100 ? 5.194 0.686 -13.934 1.00 95.81 100 ASP A O 1
ATOM 801 N N . VAL A 1 101 ? 4.401 1.943 -12.250 1.00 97.38 101 VAL A N 1
ATOM 802 C CA . VAL A 1 101 ? 3.418 0.956 -11.789 1.00 97.38 101 VAL A CA 1
ATOM 803 C C . VAL A 1 101 ? 2.055 1.308 -12.384 1.00 97.38 101 VAL A C 1
ATOM 805 O O . VAL A 1 101 ? 1.569 2.403 -12.136 1.00 97.38 101 VAL A O 1
ATOM 808 N N . PRO A 1 102 ? 1.378 0.419 -13.130 1.00 96.88 102 PRO A N 1
ATOM 809 C CA . PRO A 1 102 ? 0.058 0.718 -13.675 1.00 96.88 102 PRO A CA 1
ATOM 810 C C . PRO A 1 102 ? -0.961 1.068 -12.584 1.00 96.88 102 PRO A C 1
ATOM 812 O O . PRO A 1 102 ? -1.047 0.379 -11.564 1.00 96.88 102 PRO A O 1
ATOM 815 N N . LEU A 1 103 ? -1.816 2.066 -12.838 1.00 97.12 103 LEU A N 1
ATOM 816 C CA . LEU A 1 103 ? -2.846 2.505 -11.885 1.00 97.12 103 LEU A CA 1
ATOM 817 C C . LEU A 1 103 ? -3.734 1.350 -11.394 1.00 97.12 103 LEU A C 1
ATOM 819 O O . LEU A 1 103 ? -4.058 1.275 -10.213 1.00 97.12 103 LEU A O 1
ATOM 823 N N . VAL A 1 104 ? -4.088 0.409 -12.275 1.00 97.38 104 VAL A N 1
ATOM 824 C CA . VAL A 1 104 ? -4.879 -0.776 -11.898 1.00 97.38 104 VAL A CA 1
ATOM 825 C C . VAL A 1 104 ? -4.195 -1.614 -10.810 1.00 97.38 104 VAL A C 1
ATOM 827 O O . VAL A 1 104 ? -4.866 -2.122 -9.916 1.00 97.38 104 VAL A O 1
ATOM 830 N N . GLN A 1 105 ? -2.864 -1.711 -10.830 1.00 98.19 105 GLN A N 1
ATOM 831 C CA . GLN A 1 105 ? -2.100 -2.446 -9.822 1.00 98.19 105 GLN A CA 1
ATOM 832 C C . GLN A 1 105 ? -1.953 -1.649 -8.524 1.00 98.19 105 GLN A C 1
ATOM 834 O O . GLN A 1 105 ? -2.003 -2.238 -7.448 1.00 98.19 105 GLN A O 1
ATOM 839 N N . MET A 1 106 ? -1.857 -0.317 -8.602 1.00 98.00 106 MET A N 1
ATOM 840 C CA . MET A 1 106 ? -1.938 0.539 -7.413 1.00 98.00 106 MET A CA 1
ATOM 841 C C . MET A 1 106 ? -3.295 0.415 -6.714 1.00 98.00 106 MET A C 1
ATOM 843 O O . MET A 1 106 ? -3.346 0.255 -5.496 1.00 98.00 106 MET A O 1
ATOM 847 N N . ASN A 1 107 ? -4.390 0.413 -7.479 1.00 98.12 107 ASN A N 1
ATOM 848 C CA . ASN A 1 107 ? -5.734 0.202 -6.942 1.00 98.12 107 ASN A CA 1
ATOM 849 C C . ASN A 1 107 ? -5.861 -1.188 -6.300 1.00 98.12 107 ASN A C 1
ATOM 851 O O . ASN A 1 107 ? -6.414 -1.313 -5.208 1.00 98.12 107 ASN A O 1
ATOM 855 N N . ALA A 1 108 ? -5.303 -2.226 -6.936 1.00 98.12 108 ALA A N 1
ATOM 856 C C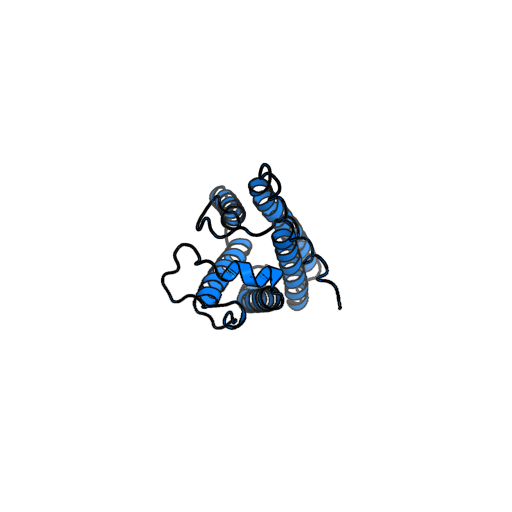A . ALA A 1 108 ? -5.276 -3.577 -6.378 1.00 98.12 108 ALA A CA 1
ATOM 857 C C . ALA A 1 108 ? -4.473 -3.655 -5.065 1.00 98.12 108 ALA A C 1
ATOM 859 O O . ALA A 1 108 ? -4.925 -4.290 -4.115 1.00 98.12 108 ALA A O 1
ATOM 860 N N . LEU A 1 109 ? -3.324 -2.974 -4.976 1.00 98.19 109 LEU A N 1
ATOM 861 C CA . LEU A 1 109 ? -2.535 -2.874 -3.744 1.00 98.19 109 LEU A CA 1
ATOM 862 C C . LEU A 1 109 ? -3.321 -2.192 -2.617 1.00 98.19 109 LEU A C 1
ATOM 864 O O . LEU A 1 109 ? -3.328 -2.689 -1.493 1.00 98.19 109 LEU A O 1
ATOM 868 N N . LEU A 1 110 ? -4.005 -1.079 -2.897 1.00 98.31 110 LEU A N 1
ATOM 869 C CA . LEU A 1 110 ? -4.827 -0.408 -1.884 1.00 98.31 110 LEU A CA 1
ATOM 870 C C . LEU A 1 110 ? -6.019 -1.269 -1.447 1.00 98.31 110 LEU A C 1
ATOM 872 O O . LEU A 1 110 ? -6.345 -1.282 -0.262 1.00 98.31 110 LEU A O 1
ATOM 876 N N . GLY A 1 111 ? -6.619 -2.032 -2.366 1.00 98.38 111 GLY A N 1
ATOM 877 C CA . GLY A 1 111 ? -7.643 -3.027 -2.040 1.00 98.38 111 GLY A CA 1
ATOM 878 C C . GLY A 1 111 ? -7.117 -4.135 -1.123 1.00 98.38 111 GLY A C 1
ATOM 879 O O . GLY A 1 111 ? -7.748 -4.446 -0.117 1.00 98.38 111 GLY A O 1
ATOM 880 N N . LEU A 1 112 ? -5.927 -4.673 -1.411 1.00 98.50 112 LEU A N 1
ATOM 881 C CA . LEU A 1 112 ? -5.263 -5.662 -0.557 1.00 98.50 112 LEU A CA 1
ATOM 882 C C . LEU A 1 112 ? -4.959 -5.103 0.839 1.00 98.50 112 LEU A C 1
ATOM 884 O O . LEU A 1 112 ? -5.211 -5.768 1.838 1.00 98.50 112 LEU A O 1
ATOM 888 N N . LEU A 1 113 ? -4.429 -3.881 0.929 1.00 98.38 113 LEU A N 1
ATOM 889 C CA . LEU A 1 113 ? -4.157 -3.245 2.219 1.00 98.38 113 LEU A CA 1
ATOM 890 C C . LEU A 1 113 ? -5.442 -3.001 3.016 1.00 98.38 113 LEU A C 1
ATOM 892 O O . LEU A 1 113 ? -5.429 -3.175 4.232 1.00 98.38 113 LEU A O 1
ATOM 896 N N . ALA A 1 114 ? -6.540 -2.626 2.353 1.00 98.25 114 ALA A N 1
ATOM 897 C CA . ALA A 1 114 ? -7.841 -2.487 2.999 1.00 98.25 114 ALA A CA 1
ATOM 898 C C . ALA A 1 114 ? -8.298 -3.814 3.619 1.00 98.25 114 ALA A C 1
ATOM 900 O O . ALA A 1 114 ? -8.653 -3.834 4.794 1.00 98.25 114 ALA A O 1
ATOM 901 N N . ASP A 1 115 ? -8.230 -4.906 2.856 1.00 98.62 115 ASP A N 1
ATOM 902 C CA . ASP A 1 115 ? -8.601 -6.252 3.304 1.00 98.62 115 ASP A CA 1
ATOM 903 C C . ASP A 1 115 ? -7.760 -6.712 4.508 1.00 98.62 115 ASP A C 1
ATOM 905 O O . ASP A 1 115 ? -8.299 -7.036 5.567 1.00 98.62 115 ASP A O 1
ATOM 909 N N . LEU A 1 116 ? -6.429 -6.608 4.408 1.00 98.56 116 LEU A N 1
ATOM 910 C CA . LEU A 1 116 ? -5.514 -6.971 5.496 1.00 98.56 116 LEU A CA 1
ATOM 911 C C . LEU A 1 116 ? -5.736 -6.130 6.761 1.00 98.56 116 LEU A C 1
ATOM 913 O O . LEU A 1 116 ? -5.616 -6.644 7.876 1.00 98.56 116 LEU A O 1
ATOM 917 N N . LEU A 1 117 ? -6.048 -4.838 6.614 1.00 97.81 117 LEU A N 1
ATOM 918 C CA . LEU A 1 117 ? -6.357 -3.966 7.747 1.00 97.81 117 LEU A CA 1
ATOM 919 C C . LEU A 1 117 ? -7.699 -4.320 8.388 1.00 97.81 117 LEU A C 1
ATOM 921 O O . LEU A 1 117 ? -7.777 -4.310 9.614 1.00 97.81 117 LEU A O 1
ATOM 925 N N . ILE A 1 118 ? -8.729 -4.640 7.599 1.00 98.19 118 ILE A N 1
ATOM 926 C CA . ILE A 1 118 ? -10.033 -5.083 8.114 1.00 98.19 118 ILE A CA 1
ATOM 927 C C . ILE A 1 118 ? -9.853 -6.350 8.951 1.00 98.19 118 ILE A C 1
ATOM 929 O O . ILE A 1 118 ? -10.236 -6.358 10.121 1.00 98.19 118 ILE A O 1
ATOM 933 N N . GLU A 1 119 ? -9.201 -7.367 8.384 1.00 98.25 119 GLU A N 1
ATOM 934 C CA . GLU A 1 119 ? -8.947 -8.640 9.062 1.00 98.25 119 GLU A CA 1
ATOM 935 C C . GLU A 1 119 ? -8.131 -8.436 10.343 1.00 98.25 119 GLU A C 1
ATOM 937 O O . GLU A 1 119 ? -8.483 -8.931 11.413 1.00 98.25 119 GLU A O 1
ATOM 942 N N . THR A 1 120 ? -7.063 -7.636 10.267 1.00 98.06 120 THR A N 1
ATOM 943 C CA . THR A 1 120 ? -6.228 -7.357 11.439 1.00 98.06 120 THR A CA 1
ATOM 944 C C . THR A 1 120 ? -7.019 -6.638 12.525 1.00 98.06 120 THR A C 1
ATOM 946 O O . THR A 1 120 ? -6.904 -7.004 13.687 1.00 98.06 120 THR A O 1
ATOM 949 N N . ILE A 1 121 ? -7.817 -5.620 12.180 1.00 97.19 121 ILE A N 1
ATOM 950 C CA . ILE A 1 121 ? -8.612 -4.861 13.156 1.00 97.19 121 ILE A CA 1
ATOM 951 C C . ILE A 1 121 ? -9.648 -5.759 13.833 1.00 97.19 121 ILE A C 1
ATOM 953 O O . ILE A 1 121 ? -9.830 -5.635 15.043 1.00 97.19 121 ILE A O 1
ATOM 957 N N . HIS A 1 122 ? -10.275 -6.666 13.087 1.00 97.31 122 HIS A N 1
ATOM 958 C CA . HIS A 1 122 ? -11.223 -7.626 13.642 1.00 97.31 122 HIS A CA 1
ATOM 959 C C . HIS A 1 122 ? -10.549 -8.581 14.646 1.00 97.31 122 HIS A C 1
ATOM 961 O O . HIS A 1 122 ? -11.049 -8.788 15.750 1.00 97.31 122 HIS A O 1
ATOM 967 N N . GLN A 1 123 ? -9.339 -9.060 14.336 1.00 97.12 123 GLN A N 1
ATOM 968 C CA . GLN A 1 123 ? -8.532 -9.906 15.232 1.00 97.12 123 GLN A CA 1
ATOM 969 C C . GLN A 1 123 ? -8.062 -9.204 16.519 1.00 97.12 123 GLN A C 1
ATOM 971 O O . GLN A 1 123 ? -7.579 -9.868 17.435 1.00 97.12 123 GLN A O 1
ATOM 976 N N . LEU A 1 124 ? -8.161 -7.872 16.617 1.00 96.75 124 LEU A N 1
ATOM 977 C CA . LEU A 1 124 ? -7.786 -7.144 17.835 1.00 96.75 124 LEU A CA 1
ATOM 978 C C . LEU A 1 124 ? -8.834 -7.248 18.952 1.00 96.75 124 LEU A C 1
ATOM 980 O O . LEU A 1 124 ? -8.541 -6.786 20.063 1.00 96.75 124 LEU A O 1
ATOM 984 N N . GLU A 1 125 ? -10.019 -7.796 18.655 1.00 94.69 125 GLU A N 1
ATOM 985 C CA . GLU A 1 125 ? -11.130 -7.980 19.599 1.00 94.69 125 GLU A CA 1
ATOM 986 C C . GLU A 1 125 ? -11.413 -6.686 20.383 1.00 94.69 125 GLU A C 1
ATOM 988 O O . GLU A 1 125 ? -11.396 -6.625 21.617 1.00 94.69 125 GLU A O 1
ATOM 993 N N . LEU A 1 126 ? -11.564 -5.584 19.645 1.00 96.00 126 LEU A N 1
ATOM 994 C CA . LEU A 1 126 ? -11.854 -4.278 20.229 1.00 96.00 126 LEU A CA 1
ATOM 995 C C . LEU A 1 126 ? -13.323 -4.219 20.665 1.00 96.00 126 LEU A C 1
ATOM 997 O O . LEU A 1 126 ? -14.168 -4.982 20.207 1.00 96.00 126 LEU A O 1
ATOM 1001 N N . GLU A 1 127 ? -13.661 -3.255 21.522 1.00 97.00 127 GLU A N 1
ATOM 1002 C CA . GLU A 1 127 ? -15.072 -2.939 21.753 1.00 97.00 127 GLU A CA 1
ATOM 1003 C C . GLU A 1 127 ? -15.737 -2.566 20.412 1.00 97.00 127 GLU A C 1
ATOM 1005 O O . GLU A 1 127 ? -15.143 -1.865 19.586 1.00 97.00 127 GLU A O 1
ATOM 1010 N N . ALA A 1 128 ? -16.960 -3.054 20.183 1.00 97.12 128 ALA A N 1
ATOM 1011 C CA . ALA A 1 128 ? -17.623 -3.026 18.879 1.00 97.12 128 ALA A CA 1
ATOM 1012 C C . ALA A 1 128 ? -17.748 -1.616 18.271 1.00 97.12 128 ALA A C 1
ATOM 1014 O O . ALA A 1 128 ? -17.660 -1.439 17.050 1.00 97.12 128 ALA A O 1
ATOM 1015 N N . THR A 1 129 ? -17.950 -0.591 19.100 1.00 97.00 129 THR A N 1
ATOM 1016 C CA . THR A 1 129 ? -17.984 0.808 18.663 1.00 97.00 129 THR A CA 1
ATOM 1017 C C . THR A 1 129 ? -16.601 1.274 18.215 1.00 97.00 129 THR A C 1
ATOM 1019 O O . THR A 1 129 ? -16.483 1.874 17.142 1.00 97.00 129 THR A O 1
ATOM 1022 N N . VAL A 1 130 ? -15.549 0.968 18.980 1.00 96.31 130 VAL A N 1
ATOM 1023 C CA . VAL A 1 130 ? -14.156 1.277 18.614 1.00 96.31 130 VAL A CA 1
ATOM 1024 C C . VAL A 1 130 ? -13.742 0.553 17.333 1.00 96.31 130 VAL A C 1
ATOM 1026 O O . VAL A 1 130 ? -13.138 1.183 16.463 1.00 96.31 130 VAL A O 1
ATOM 1029 N N . GLU A 1 131 ? -14.082 -0.727 17.177 1.00 97.50 131 GLU A N 1
ATOM 1030 C CA . GLU A 1 131 ? -13.823 -1.500 15.956 1.00 97.50 131 GLU A CA 1
ATOM 1031 C C . GLU A 1 131 ? -14.474 -0.829 14.741 1.00 97.50 131 GLU A C 1
ATOM 1033 O O . GLU A 1 131 ? -13.797 -0.445 13.784 1.00 97.50 131 GLU A O 1
ATOM 1038 N N . ARG A 1 132 ? -15.782 -0.565 14.817 1.00 98.00 132 ARG A N 1
ATOM 1039 C CA . ARG A 1 132 ? -16.544 0.063 13.729 1.00 98.00 132 ARG A CA 1
ATOM 1040 C C . ARG A 1 132 ? -16.004 1.441 13.356 1.00 98.00 132 ARG A C 1
ATOM 1042 O O . ARG A 1 132 ? -15.925 1.781 12.174 1.00 98.00 132 ARG A O 1
ATOM 1049 N N . GLN A 1 133 ? -15.654 2.259 14.346 1.00 97.31 133 GLN A N 1
ATOM 1050 C CA . GLN A 1 133 ? -15.056 3.574 14.110 1.00 97.31 133 GLN A CA 1
ATOM 1051 C C . GLN A 1 133 ? -13.685 3.452 13.440 1.00 97.31 133 GLN A C 1
ATOM 1053 O O . GLN A 1 133 ? -13.402 4.204 12.508 1.00 97.31 133 GLN A O 1
ATOM 1058 N N . SER A 1 134 ? -12.877 2.480 13.866 1.00 96.38 134 SER A N 1
ATOM 1059 C CA . SER A 1 134 ? -11.554 2.195 13.306 1.00 96.38 134 SER A CA 1
ATOM 1060 C C . SER A 1 134 ? -11.644 1.781 11.837 1.00 96.38 134 SER A C 1
ATOM 1062 O O . SER A 1 134 ? -10.987 2.387 10.992 1.00 96.38 134 SER A O 1
ATOM 1064 N N . LEU A 1 135 ? -12.530 0.834 11.513 1.00 97.38 135 LEU A N 1
ATOM 1065 C CA . LEU A 1 135 ? -12.777 0.380 10.141 1.00 97.38 135 LEU A CA 1
ATOM 1066 C C . LEU A 1 135 ? -13.244 1.533 9.240 1.00 97.38 135 LEU A C 1
ATOM 1068 O O . LEU A 1 135 ? -12.720 1.739 8.145 1.00 97.38 135 LEU A O 1
ATOM 1072 N N . ARG A 1 136 ? -14.190 2.356 9.715 1.00 98.00 136 ARG A N 1
ATOM 1073 C CA . ARG A 1 136 ? -14.673 3.530 8.966 1.00 98.00 136 ARG A CA 1
ATOM 1074 C C . ARG A 1 136 ? -13.583 4.577 8.754 1.00 98.00 136 ARG A C 1
ATOM 1076 O O . ARG A 1 136 ? -13.551 5.195 7.690 1.00 98.00 136 ARG A O 1
ATOM 1083 N N . ALA A 1 137 ? -12.734 4.811 9.752 1.00 96.31 137 ALA A N 1
ATOM 1084 C CA . ALA A 1 137 ? -11.626 5.754 9.652 1.00 96.31 137 ALA A CA 1
ATOM 1085 C C . ALA A 1 137 ? -10.600 5.289 8.611 1.00 96.31 137 ALA A C 1
ATOM 1087 O O . ALA A 1 137 ? -10.253 6.062 7.720 1.00 96.31 137 ALA A O 1
ATOM 1088 N N . PHE A 1 138 ? -10.194 4.018 8.660 1.00 96.44 138 PHE A N 1
ATOM 1089 C CA . PHE A 1 138 ? -9.250 3.457 7.696 1.00 96.44 138 PHE A CA 1
ATOM 1090 C C . PHE A 1 138 ? -9.797 3.404 6.276 1.00 96.44 138 PHE A C 1
ATOM 1092 O O . PHE A 1 138 ? -9.080 3.763 5.347 1.00 96.44 138 PHE A O 1
ATOM 1099 N N . ASN A 1 139 ? -11.073 3.058 6.096 1.00 97.12 139 ASN A N 1
ATOM 1100 C CA . ASN A 1 139 ? -11.696 3.113 4.777 1.00 97.12 139 ASN A CA 1
ATOM 1101 C C . ASN A 1 139 ? -11.586 4.526 4.176 1.00 97.12 139 ASN A C 1
ATOM 1103 O O . ASN A 1 139 ? -11.092 4.690 3.065 1.00 97.12 139 ASN A O 1
ATOM 1107 N N . LYS A 1 140 ? -11.967 5.568 4.929 1.00 97.69 140 LYS A N 1
ATOM 1108 C CA . LYS A 1 140 ? -11.840 6.965 4.469 1.00 97.69 140 LYS A CA 1
ATOM 1109 C C . LYS A 1 140 ? -10.393 7.338 4.150 1.00 97.69 140 LYS A C 1
ATOM 1111 O O . LYS A 1 140 ? -10.141 7.993 3.145 1.00 97.69 140 LYS A O 1
ATOM 1116 N N . LEU A 1 141 ? -9.456 6.924 4.999 1.00 96.75 141 LEU A N 1
ATOM 1117 C CA . LEU A 1 141 ? -8.037 7.201 4.818 1.00 96.75 141 LEU A CA 1
ATOM 1118 C C . LEU A 1 141 ? -7.487 6.580 3.529 1.00 96.75 141 LEU A C 1
ATOM 1120 O O . LEU A 1 141 ? -6.784 7.258 2.786 1.00 96.75 141 LEU A O 1
ATOM 1124 N N . LEU A 1 142 ? -7.831 5.325 3.234 1.00 97.50 142 LEU A N 1
ATOM 1125 C CA . LEU A 1 142 ? -7.389 4.660 2.009 1.00 97.50 142 LEU A CA 1
ATOM 1126 C C 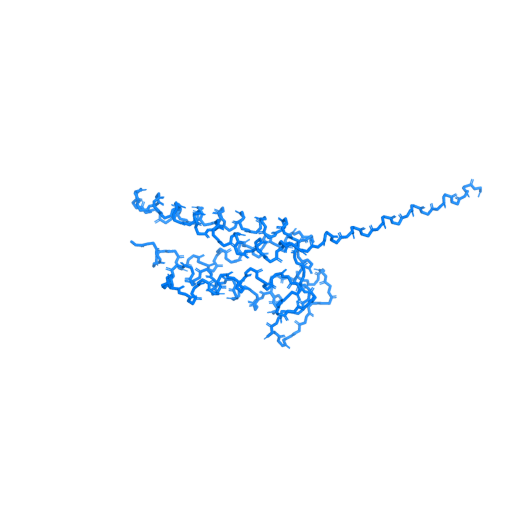. LEU A 1 142 ? -8.007 5.292 0.758 1.00 97.50 142 LEU A C 1
ATOM 1128 O O . LEU A 1 142 ? -7.313 5.423 -0.245 1.00 97.50 142 LEU A O 1
ATOM 1132 N N . TRP A 1 143 ? -9.252 5.777 0.825 1.00 98.19 143 TRP A N 1
ATOM 1133 C CA . TRP A 1 143 ? -9.838 6.587 -0.252 1.00 98.19 143 TRP A CA 1
ATOM 1134 C C . TRP A 1 143 ? -9.081 7.900 -0.477 1.00 98.19 143 TRP A C 1
ATOM 1136 O O . TRP A 1 143 ? -8.817 8.261 -1.621 1.00 98.19 143 TRP A O 1
ATOM 1146 N N . ILE A 1 144 ? -8.680 8.589 0.595 1.00 97.88 144 ILE A N 1
ATOM 1147 C CA . ILE A 1 144 ? -7.860 9.807 0.503 1.00 97.88 144 ILE A CA 1
ATOM 1148 C C . ILE A 1 144 ? -6.487 9.492 -0.102 1.00 97.88 144 ILE A C 1
ATOM 1150 O O . ILE A 1 144 ? -6.042 10.193 -1.007 1.00 97.88 144 ILE A O 1
ATOM 1154 N N . GLN A 1 145 ? -5.818 8.425 0.346 1.00 98.19 145 GLN A N 1
ATOM 1155 C CA . GLN A 1 145 ? -4.552 8.004 -0.258 1.00 98.19 145 GLN A CA 1
ATOM 1156 C C . GLN A 1 145 ? -4.729 7.659 -1.741 1.00 98.19 145 GLN A C 1
ATOM 1158 O O . GLN A 1 145 ? -3.873 8.017 -2.549 1.00 98.19 145 GLN A O 1
ATOM 1163 N N . ASN A 1 146 ? -5.818 6.976 -2.099 1.00 98.00 146 ASN A N 1
ATOM 1164 C CA . ASN A 1 146 ? -6.120 6.634 -3.481 1.00 98.00 146 ASN A CA 1
ATOM 1165 C C . ASN A 1 146 ? -6.297 7.889 -4.345 1.00 98.00 146 ASN A C 1
ATOM 1167 O O . ASN A 1 146 ? -5.811 7.918 -5.470 1.00 98.00 146 ASN A O 1
ATOM 1171 N N . ASP A 1 147 ? -6.927 8.945 -3.825 1.00 97.69 147 ASP A N 1
ATOM 1172 C CA . ASP A 1 147 ? -7.011 10.235 -4.518 1.00 97.69 147 ASP A CA 1
ATOM 1173 C C . ASP A 1 147 ? -5.614 10.820 -4.785 1.00 97.69 147 ASP A C 1
ATOM 1175 O O . ASP A 1 147 ? -5.291 11.130 -5.932 1.00 97.69 147 ASP A O 1
ATOM 1179 N N . PHE A 1 148 ? -4.735 10.869 -3.773 1.00 97.56 148 PHE A N 1
ATOM 1180 C CA . PHE A 1 148 ? -3.343 11.309 -3.955 1.00 97.56 148 PHE A CA 1
ATOM 1181 C C . PHE A 1 148 ? -2.584 10.468 -4.984 1.00 97.56 148 PHE A C 1
ATOM 1183 O O . PHE A 1 148 ? -1.861 11.018 -5.809 1.00 97.56 148 PHE A O 1
ATOM 1190 N N . VAL A 1 149 ? -2.777 9.147 -4.987 1.00 97.50 149 VAL A N 1
ATOM 1191 C CA . VAL A 1 149 ? -2.236 8.267 -6.032 1.00 97.50 149 VAL A CA 1
ATOM 1192 C C . VAL A 1 149 ? -2.759 8.721 -7.397 1.00 97.50 149 VAL A C 1
ATOM 1194 O O . VAL A 1 149 ? -1.960 9.087 -8.256 1.00 97.50 149 VAL A O 1
ATOM 1197 N N . ASN A 1 150 ? -4.081 8.775 -7.588 1.00 97.06 150 ASN A N 1
ATOM 1198 C CA . ASN A 1 150 ? -4.728 9.069 -8.870 1.00 97.06 150 ASN A CA 1
ATOM 1199 C C . ASN A 1 150 ? -4.332 10.430 -9.461 1.00 97.06 150 ASN A C 1
ATOM 1201 O O . ASN A 1 150 ? -4.178 10.533 -10.679 1.00 97.06 150 ASN A O 1
ATOM 1205 N N . ARG A 1 151 ? -4.071 11.452 -8.636 1.00 95.56 151 ARG A N 1
ATOM 1206 C CA . ARG A 1 151 ? -3.549 12.755 -9.098 1.00 95.56 151 ARG A CA 1
ATOM 1207 C C . ARG A 1 151 ? -2.270 12.628 -9.927 1.00 95.56 151 ARG A C 1
ATOM 1209 O O . ARG A 1 151 ? -2.062 13.407 -10.853 1.00 95.56 151 ARG A O 1
ATOM 1216 N N . HIS A 1 152 ? -1.431 11.633 -9.641 1.00 95.44 152 HIS A N 1
ATOM 1217 C CA . HIS A 1 152 ? -0.199 11.378 -10.389 1.00 95.44 152 HIS A CA 1
ATOM 1218 C C . HIS A 1 152 ? -0.369 10.428 -11.579 1.00 95.44 152 HIS A C 1
ATOM 1220 O O . HIS A 1 152 ? 0.599 10.235 -12.312 1.00 95.44 152 HIS A O 1
ATOM 1226 N N . TYR A 1 153 ? -1.568 9.902 -11.822 1.00 94.12 153 TYR A N 1
ATOM 1227 C CA . TYR A 1 153 ? -1.926 9.151 -13.035 1.00 94.12 153 TYR A CA 1
ATOM 1228 C C . TYR A 1 153 ? -2.839 9.959 -13.963 1.00 94.12 153 TYR A C 1
ATOM 1230 O O . TYR A 1 153 ? -2.894 9.714 -15.166 1.00 94.12 153 TYR A O 1
ATOM 1238 N N . ALA A 1 154 ? -3.513 10.986 -13.444 1.00 86.50 154 ALA A N 1
ATOM 1239 C CA . ALA A 1 154 ? -4.194 11.966 -14.273 1.00 86.50 154 ALA A CA 1
ATOM 1240 C C . ALA A 1 154 ? -3.181 12.642 -15.225 1.00 86.50 154 ALA A C 1
ATOM 1242 O O . ALA A 1 154 ? -2.090 13.067 -14.826 1.00 86.50 154 ALA A O 1
ATOM 1243 N N . GLY A 1 155 ? -3.512 12.683 -16.518 1.00 70.44 155 GLY A N 1
ATOM 1244 C CA . GLY A 1 155 ? -2.686 13.307 -17.556 1.00 70.44 155 GLY A CA 1
ATOM 1245 C C . GLY A 1 155 ? -1.483 12.491 -18.048 1.00 70.44 155 GLY A C 1
ATOM 1246 O O . GLY A 1 155 ? -0.709 13.008 -18.848 1.00 70.44 155 GLY A O 1
ATOM 1247 N N . SER A 1 156 ? -1.282 11.241 -17.609 1.00 59.62 156 SER A N 1
ATOM 1248 C CA . SER A 1 156 ? -0.427 10.314 -18.366 1.00 59.62 156 SER A CA 1
ATOM 1249 C C . SER A 1 156 ? -1.227 9.776 -19.550 1.00 59.62 156 SER A C 1
ATOM 1251 O O . SER A 1 156 ? -2.230 9.090 -19.351 1.00 59.62 156 SER A O 1
ATOM 1253 N N . THR A 1 157 ? -0.814 10.094 -20.777 1.00 52.72 157 THR A N 1
ATOM 1254 C CA . THR A 1 157 ? -1.318 9.427 -21.984 1.00 52.72 157 THR A CA 1
ATOM 1255 C C . THR A 1 157 ? -1.195 7.913 -21.780 1.00 52.72 157 THR A C 1
ATOM 1257 O O . THR A 1 157 ? -0.148 7.482 -21.287 1.00 52.72 157 THR A O 1
ATOM 1260 N N . PRO A 1 158 ? -2.214 7.097 -22.111 1.00 52.31 158 PRO A N 1
ATOM 1261 C CA . PRO A 1 158 ? -2.093 5.650 -22.003 1.00 52.31 158 PRO A CA 1
ATOM 1262 C C . PRO A 1 158 ? -0.834 5.209 -22.746 1.00 52.31 158 PRO A C 1
ATOM 1264 O O . PRO A 1 158 ? -0.674 5.535 -23.923 1.00 52.31 158 PRO A O 1
ATOM 1267 N N . GLN A 1 159 ? 0.071 4.509 -22.060 1.00 52.59 159 GLN A N 1
ATOM 1268 C CA . GLN A 1 159 ? 1.159 3.812 -22.731 1.00 52.59 159 GLN A CA 1
ATOM 1269 C C . GLN A 1 159 ? 0.479 2.840 -23.696 1.00 52.59 159 GLN A C 1
ATOM 1271 O O . GLN A 1 159 ? -0.220 1.923 -23.261 1.00 52.59 159 GLN A O 1
ATOM 1276 N N . THR A 1 160 ? 0.574 3.111 -24.998 1.00 46.44 160 THR A N 1
ATOM 1277 C CA . THR A 1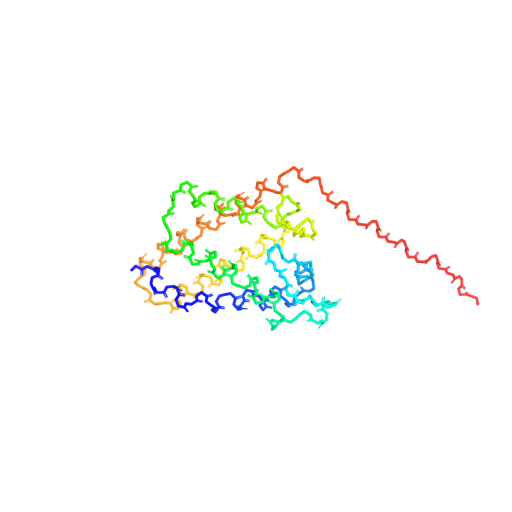 160 ? 0.061 2.207 -26.021 1.00 46.44 160 THR A CA 1
ATOM 1278 C C . THR A 1 160 ? 0.680 0.848 -25.748 1.00 46.44 160 THR A C 1
ATOM 1280 O O . THR A 1 160 ? 1.904 0.732 -25.649 1.00 46.44 160 THR A O 1
ATOM 1283 N N . ALA A 1 161 ? -0.163 -0.170 -25.551 1.00 49.88 161 ALA A N 1
ATOM 1284 C CA . ALA A 1 161 ? 0.319 -1.538 -25.460 1.00 49.88 161 ALA A CA 1
ATOM 1285 C C . ALA A 1 161 ? 1.244 -1.784 -26.665 1.00 49.88 161 ALA A C 1
ATOM 1287 O O . ALA A 1 161 ? 0.906 -1.333 -27.767 1.00 49.88 161 ALA A O 1
ATOM 1288 N N . PRO A 1 162 ? 2.410 -2.431 -26.485 1.00 55.97 162 PRO A N 1
ATOM 1289 C CA . PRO A 1 162 ? 3.242 -2.788 -27.621 1.00 55.97 162 PRO A CA 1
ATOM 1290 C C . PRO A 1 162 ? 2.366 -3.555 -28.609 1.00 55.97 162 PRO A C 1
ATOM 1292 O O . PRO A 1 162 ? 1.666 -4.491 -28.216 1.00 55.97 162 PRO A O 1
ATOM 1295 N N . THR A 1 163 ? 2.353 -3.109 -29.867 1.00 55.41 163 THR A N 1
ATOM 1296 C CA . THR A 1 163 ? 1.617 -3.778 -30.938 1.00 55.41 163 THR A CA 1
ATOM 1297 C C . THR A 1 163 ? 1.976 -5.260 -30.880 1.00 55.41 163 THR A C 1
ATOM 1299 O O . THR A 1 163 ? 3.174 -5.566 -30.912 1.00 55.41 163 THR A O 1
ATOM 1302 N N . PRO A 1 164 ? 0.998 -6.176 -30.735 1.00 60.88 164 PRO A N 1
ATOM 1303 C CA . PRO A 1 164 ? 1.304 -7.594 -30.707 1.00 60.88 164 PRO A CA 1
ATOM 1304 C C . PRO A 1 164 ? 2.091 -7.910 -31.971 1.00 60.88 164 PRO A C 1
ATOM 1306 O O . PRO A 1 164 ? 1.682 -7.539 -33.074 1.00 60.88 164 PRO A O 1
ATOM 1309 N N . THR A 1 165 ? 3.260 -8.525 -31.802 1.00 66.19 165 THR A N 1
ATOM 1310 C CA . THR A 1 165 ? 4.047 -8.988 -32.937 1.00 66.19 165 THR A CA 1
ATOM 1311 C C . THR A 1 165 ? 3.130 -9.911 -33.736 1.00 66.19 165 THR A C 1
ATOM 1313 O O . THR A 1 165 ? 2.577 -10.845 -33.144 1.00 66.19 165 THR A O 1
ATOM 1316 N N . PRO A 1 166 ? 2.878 -9.637 -35.029 1.00 64.12 166 PRO A N 1
ATOM 1317 C CA . PRO A 1 166 ? 2.062 -10.532 -35.827 1.00 64.12 166 PRO A CA 1
ATOM 1318 C C . PRO A 1 166 ? 2.678 -11.933 -35.744 1.00 64.12 166 PRO A C 1
ATOM 1320 O O . PRO A 1 166 ? 3.910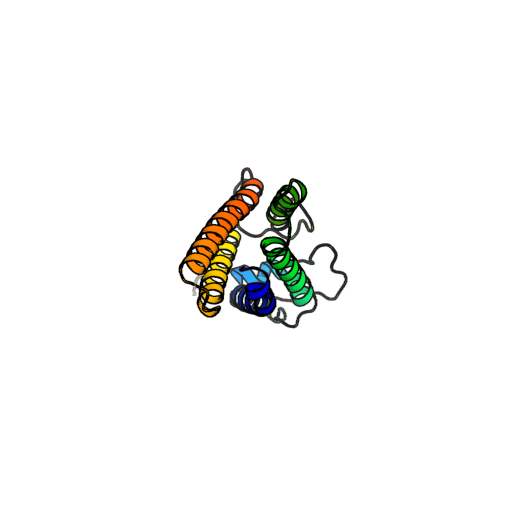 -12.047 -35.691 1.00 64.12 166 PRO A O 1
ATOM 1323 N N . PRO A 1 167 ? 1.854 -12.994 -35.688 1.00 62.59 167 PRO A N 1
ATOM 1324 C CA . PRO A 1 167 ? 2.380 -14.348 -35.716 1.00 62.59 167 PRO A CA 1
ATOM 1325 C C . PRO A 1 167 ? 3.315 -14.482 -36.925 1.00 62.59 167 PRO A C 1
ATOM 1327 O O . PRO A 1 167 ? 3.036 -13.872 -37.967 1.00 62.59 167 PRO A O 1
ATOM 1330 N N . PRO A 1 168 ? 4.430 -15.227 -36.804 1.00 60.97 168 PRO A N 1
ATOM 1331 C CA . PRO A 1 168 ? 5.301 -15.468 -37.942 1.00 60.97 168 PRO A CA 1
ATOM 1332 C C . PRO A 1 168 ? 4.435 -15.956 -39.101 1.00 60.97 168 PRO A C 1
ATOM 1334 O O . PRO A 1 168 ? 3.580 -16.827 -38.912 1.00 60.97 168 PRO A O 1
ATOM 1337 N N . ALA A 1 169 ? 4.611 -15.336 -40.273 1.00 60.81 169 ALA A N 1
ATOM 1338 C CA . ALA A 1 169 ? 3.932 -15.762 -41.486 1.00 60.81 169 ALA A CA 1
ATOM 1339 C C . ALA A 1 169 ? 4.107 -17.273 -41.585 1.00 60.81 169 ALA A C 1
ATOM 1341 O O . ALA A 1 169 ? 5.239 -17.748 -41.487 1.00 60.81 169 ALA A O 1
ATOM 1342 N N . ALA A 1 170 ? 2.993 -18.003 -41.684 1.00 50.41 170 ALA A N 1
ATOM 1343 C CA . ALA A 1 170 ? 3.000 -19.452 -41.761 1.00 50.41 170 ALA A CA 1
ATOM 1344 C C . ALA A 1 170 ? 3.930 -19.855 -42.909 1.00 50.41 170 ALA A C 1
ATOM 1346 O O . ALA A 1 170 ? 3.557 -19.778 -44.081 1.00 50.41 170 ALA A O 1
ATOM 1347 N N . SER A 1 171 ? 5.171 -20.215 -42.574 1.00 50.34 171 SER A N 1
ATOM 1348 C CA . SER A 1 171 ? 6.093 -20.794 -43.527 1.00 50.34 171 SER A CA 1
ATOM 1349 C C . SER A 1 171 ? 5.455 -22.105 -43.920 1.00 50.34 171 SER A C 1
ATOM 1351 O O . SER A 1 171 ? 5.195 -22.952 -43.062 1.00 50.34 171 SER A O 1
ATOM 1353 N N . ALA A 1 172 ? 5.122 -22.188 -45.200 1.00 45.56 172 ALA A N 1
ATOM 1354 C CA . ALA A 1 172 ? 4.517 -23.329 -45.838 1.00 45.56 172 ALA A CA 1
ATOM 1355 C C . ALA A 1 172 ? 5.079 -24.630 -45.261 1.00 45.56 172 ALA A C 1
ATOM 1357 O O . ALA A 1 172 ? 6.264 -24.920 -45.406 1.00 45.56 172 ALA A O 1
ATOM 1358 N N . TRP A 1 173 ? 4.205 -25.411 -44.631 1.00 44.03 173 TRP A N 1
ATOM 1359 C CA . TRP A 1 173 ? 4.408 -26.844 -44.554 1.00 44.03 173 TRP A CA 1
ATOM 1360 C C . TRP A 1 173 ? 4.412 -27.354 -45.999 1.00 44.03 173 TRP A C 1
ATOM 1362 O O . TRP A 1 173 ? 3.362 -27.459 -46.639 1.00 44.03 173 TRP A O 1
ATOM 1372 N N . ARG A 1 174 ? 5.612 -27.567 -46.531 1.00 42.53 174 ARG A N 1
ATOM 1373 C CA . ARG A 1 174 ? 5.912 -28.461 -47.645 1.00 42.53 174 ARG A CA 1
ATOM 1374 C C . ARG A 1 174 ? 7.031 -29.377 -47.194 1.00 42.53 174 ARG A C 1
ATOM 1376 O O . ARG A 1 174 ? 7.975 -28.854 -46.563 1.00 42.53 174 ARG A O 1
#

pLDDT: mean 91.07, std 13.5, range [42.53, 98.62]

Radius of gyration: 19.3 Å; chains: 1; bounding box: 41×48×69 Å

Secondary structure (DSSP, 8-state):
--HHHHGGGHHHHHHHHHHHHHTSHHHHGGGSSPPTT--SPPPSSGGG--TT-HHHHHHHHHHHHHHHHHHHS--SHHHHHHHHHHHHTTSTTSS-TT----HHHHHHHHHHHHHHHHHHHHHT---HHHHHHHHHHHHHHHHHHHHHHHHTTTT----PPPPPPPPPP-----

Foldseek 3Di:
DVLVLCLVCLLVLLVVLVVVQLVDPLRLVLQQDQFFPDDDDGQPDSVRRDCPPPSNVVVSVVSSVVVNCVRPHDPDPVVVVVLLVVLQSQDCRDTHVSRPRDLVVVVVSLVSSLVSQLVSLVVSVDDPVVSVVSNVVSVVVSVSSNVSNVVNVPPDDPPPDPDPDPDPDPPDPD